Protein AF-A0A7S2ITE4-F1 (afdb_monomer_lite)

Organism: NCBI:txid156173

Structure (mmCIF, N/CA/C/O backbone):
data_AF-A0A7S2ITE4-F1
#
_entry.id   AF-A0A7S2ITE4-F1
#
loop_
_atom_site.group_PDB
_atom_site.id
_atom_site.type_symbol
_atom_site.label_atom_id
_atom_site.label_alt_id
_atom_site.label_comp_id
_atom_site.label_asym_id
_atom_site.label_entity_id
_atom_site.label_seq_id
_atom_site.pdbx_PDB_ins_code
_atom_site.Cartn_x
_atom_site.Cartn_y
_atom_site.Cartn_z
_atom_site.occupancy
_atom_site.B_iso_or_equiv
_atom_site.auth_seq_id
_atom_site.auth_comp_id
_atom_site.auth_asym_id
_atom_site.auth_atom_id
_atom_site.pdbx_PDB_model_num
ATOM 1 N N . GLY A 1 1 ? -21.858 -15.787 24.372 1.00 45.97 1 GLY A N 1
ATOM 2 C CA . GLY A 1 1 ? -22.476 -15.382 23.096 1.00 45.97 1 GLY A CA 1
ATOM 3 C C . GLY A 1 1 ? -21.630 -14.343 22.389 1.00 45.97 1 GLY A C 1
ATOM 4 O O . GLY A 1 1 ? -20.873 -14.697 21.510 1.00 45.97 1 GLY A O 1
ATOM 5 N N . TRP A 1 2 ? -21.651 -13.098 22.860 1.00 52.00 2 TRP A N 1
ATOM 6 C CA . TRP A 1 2 ? -21.150 -11.884 22.188 1.00 52.00 2 TRP A CA 1
ATOM 7 C C . TRP A 1 2 ? -19.666 -11.795 21.767 1.00 52.00 2 TRP A C 1
ATOM 9 O O . TRP A 1 2 ? -19.313 -10.940 20.961 1.00 52.00 2 TRP A O 1
ATOM 19 N N . GLY A 1 3 ? -18.775 -12.635 22.304 1.00 54.06 3 GLY A N 1
ATOM 20 C CA . GLY A 1 3 ? -17.338 -12.575 21.995 1.00 54.06 3 GLY A CA 1
ATOM 21 C C . GLY A 1 3 ? -16.915 -13.341 20.736 1.00 54.06 3 GLY A C 1
ATOM 22 O O . GLY A 1 3 ? -15.879 -13.020 20.160 1.00 54.06 3 GLY A O 1
ATOM 23 N N . ALA A 1 4 ? -17.692 -14.342 20.309 1.00 61.19 4 ALA A N 1
ATOM 24 C CA . ALA A 1 4 ? -17.372 -15.160 19.137 1.00 61.19 4 ALA A CA 1
ATOM 25 C C . ALA A 1 4 ? -17.692 -14.412 17.832 1.00 61.19 4 ALA A C 1
ATOM 27 O O . ALA A 1 4 ? -16.851 -14.352 16.936 1.00 61.19 4 ALA A O 1
ATOM 28 N N . ASP A 1 5 ? -18.843 -13.739 17.789 1.00 63.88 5 ASP A N 1
ATOM 29 C CA . ASP A 1 5 ? -19.328 -13.021 16.604 1.00 63.88 5 ASP A CA 1
ATOM 30 C C . ASP A 1 5 ? -18.427 -11.830 16.242 1.00 63.88 5 ASP A C 1
ATOM 32 O O . ASP A 1 5 ? -18.128 -11.594 15.075 1.00 63.88 5 ASP A O 1
ATOM 36 N N . SER A 1 6 ? -17.896 -11.130 17.255 1.00 64.12 6 SER A N 1
ATOM 37 C CA . SER A 1 6 ? -16.946 -10.026 17.046 1.00 64.12 6 SER A CA 1
ATOM 38 C C . SER A 1 6 ? -15.628 -10.498 16.417 1.00 64.12 6 SER A C 1
ATOM 40 O O . SER A 1 6 ? -15.071 -9.811 15.568 1.00 64.12 6 SER A O 1
ATOM 42 N N . ARG A 1 7 ? -15.116 -11.673 16.815 1.00 66.12 7 ARG A N 1
ATOM 43 C CA . ARG A 1 7 ? -13.847 -12.215 16.291 1.00 66.12 7 ARG A CA 1
ATOM 44 C C . ARG A 1 7 ? -14.009 -12.744 14.870 1.00 66.12 7 ARG A C 1
ATOM 46 O O . ARG A 1 7 ? -13.105 -12.574 14.058 1.00 66.12 7 ARG A O 1
ATOM 53 N N . ALA A 1 8 ? -15.158 -13.352 14.577 1.00 70.50 8 ALA A N 1
ATOM 54 C CA . ALA A 1 8 ? -15.497 -13.804 13.234 1.00 70.50 8 ALA A CA 1
ATOM 55 C C . ALA A 1 8 ? -15.601 -12.622 12.256 1.00 70.50 8 ALA A C 1
ATOM 57 O O . ALA A 1 8 ? -15.026 -12.684 11.172 1.00 70.50 8 ALA A O 1
ATOM 58 N N . ALA A 1 9 ? -16.237 -11.519 12.669 1.00 70.06 9 ALA A N 1
ATOM 59 C CA . ALA A 1 9 ? -16.332 -10.301 11.864 1.00 70.06 9 ALA A CA 1
ATOM 60 C C . ALA A 1 9 ? -14.957 -9.668 11.581 1.00 70.06 9 ALA A C 1
ATOM 62 O O . ALA A 1 9 ? -14.663 -9.323 10.439 1.00 70.06 9 ALA A O 1
ATOM 63 N N . THR A 1 10 ? -14.077 -9.579 12.588 1.00 75.19 10 THR A N 1
ATOM 64 C CA . THR A 1 10 ? -12.713 -9.065 12.380 1.00 75.19 10 THR A CA 1
ATOM 65 C C . THR A 1 10 ? -11.908 -9.957 11.431 1.00 75.19 10 THR A C 1
ATOM 67 O O . THR A 1 10 ? -11.244 -9.441 10.538 1.00 75.19 10 THR A O 1
ATOM 70 N N . CYS A 1 11 ? -12.005 -11.283 11.568 1.00 77.25 11 CYS A N 1
ATOM 71 C CA . CYS A 1 11 ? -11.333 -12.224 10.670 1.00 77.25 11 CYS A CA 1
ATOM 72 C C . CYS A 1 11 ? -11.804 -12.059 9.216 1.00 77.25 11 CYS A C 1
ATOM 74 O O . CYS A 1 11 ? -10.975 -11.947 8.319 1.00 77.25 11 CYS A O 1
ATOM 76 N N . ALA A 1 12 ? -13.118 -11.955 8.990 1.00 80.44 12 ALA A N 1
ATOM 77 C CA . ALA A 1 12 ? -13.673 -11.713 7.658 1.00 80.44 12 ALA A CA 1
ATOM 78 C C . ALA A 1 12 ? -13.145 -10.401 7.049 1.00 80.44 12 ALA A C 1
ATOM 80 O O . ALA A 1 12 ? -12.616 -10.412 5.940 1.00 80.44 12 ALA A O 1
ATOM 81 N N . SER A 1 13 ? -13.170 -9.303 7.815 1.00 82.62 13 SER A N 1
ATOM 82 C CA . SER A 1 13 ? -12.639 -8.010 7.354 1.00 82.62 13 SER A CA 1
ATOM 83 C C . SER A 1 13 ? -11.128 -8.037 7.083 1.00 82.62 13 SER A C 1
ATOM 85 O O . SER A 1 13 ? -10.639 -7.340 6.199 1.00 82.62 13 SER A O 1
ATOM 87 N N . GLN A 1 14 ? -10.379 -8.866 7.816 1.00 84.31 14 GLN A N 1
ATOM 88 C CA . GLN A 1 14 ? -8.943 -9.035 7.615 1.00 84.31 14 GLN A CA 1
ATOM 89 C C . GLN A 1 14 ? -8.647 -9.812 6.327 1.00 84.31 14 GLN A C 1
ATOM 91 O O . GLN A 1 14 ? -7.733 -9.444 5.594 1.00 84.31 14 GLN A O 1
ATOM 96 N N . VAL A 1 15 ? -9.427 -10.854 6.023 1.00 88.56 15 VAL A N 1
ATOM 97 C CA . VAL A 1 15 ? -9.302 -11.607 4.765 1.00 88.56 15 VAL A CA 1
ATOM 98 C C . VAL A 1 15 ? -9.616 -10.713 3.564 1.00 88.56 15 VAL A C 1
ATOM 100 O O . VAL A 1 15 ? -8.865 -10.714 2.592 1.00 88.56 15 VAL A O 1
ATOM 103 N N . GLU A 1 16 ? -10.679 -9.911 3.647 1.00 89.25 16 GLU A N 1
ATOM 104 C CA . GLU A 1 16 ? -11.038 -8.949 2.597 1.00 89.25 16 GLU A CA 1
ATOM 105 C C . GLU A 1 16 ? -9.951 -7.886 2.390 1.00 89.25 16 GLU A C 1
ATOM 107 O O . GLU A 1 16 ? -9.607 -7.576 1.248 1.00 89.25 16 GLU A O 1
ATOM 112 N N . LEU A 1 17 ? -9.362 -7.369 3.476 1.00 89.75 17 LEU A N 1
ATOM 113 C CA . LEU A 1 17 ? -8.244 -6.427 3.402 1.00 89.75 17 LEU A CA 1
ATOM 114 C C . LEU A 1 17 ? -7.033 -7.043 2.692 1.00 89.75 17 LEU A C 1
ATOM 116 O O . LEU A 1 17 ? -6.456 -6.409 1.812 1.00 89.75 17 LEU A O 1
ATOM 120 N N . ILE A 1 18 ? -6.638 -8.260 3.071 1.00 92.00 18 ILE A N 1
ATOM 121 C CA . ILE A 1 18 ? -5.475 -8.928 2.473 1.00 92.00 18 ILE A CA 1
ATOM 122 C C . ILE A 1 18 ? -5.707 -9.151 0.976 1.00 92.00 18 ILE A C 1
ATOM 124 O O . ILE A 1 18 ? -4.843 -8.802 0.176 1.00 92.00 18 ILE A O 1
ATOM 128 N N . ALA A 1 19 ? -6.888 -9.639 0.588 1.00 92.75 19 ALA A N 1
ATOM 129 C CA . ALA A 1 19 ? -7.228 -9.850 -0.818 1.00 92.75 19 ALA A CA 1
ATOM 130 C C . ALA A 1 19 ? -7.177 -8.544 -1.635 1.00 92.75 19 ALA A C 1
ATOM 132 O O . ALA A 1 19 ? -6.681 -8.534 -2.764 1.00 92.75 19 ALA A O 1
ATOM 133 N N . ALA A 1 20 ? -7.644 -7.430 -1.064 1.00 92.31 20 ALA A N 1
ATOM 134 C CA . ALA A 1 20 ? -7.553 -6.123 -1.710 1.00 92.31 20 ALA A CA 1
ATOM 135 C C . ALA A 1 20 ? -6.096 -5.655 -1.864 1.00 92.31 20 ALA A C 1
ATOM 137 O O . ALA A 1 20 ? -5.694 -5.240 -2.950 1.00 92.31 20 ALA A O 1
ATOM 138 N N . LEU A 1 21 ? -5.275 -5.796 -0.818 1.00 94.12 21 LEU A N 1
ATOM 139 C CA . LEU A 1 21 ? -3.855 -5.432 -0.866 1.00 94.12 21 LEU A CA 1
ATOM 140 C C . LEU A 1 21 ? -3.061 -6.299 -1.857 1.00 94.12 21 LEU A C 1
ATOM 142 O O . LEU A 1 21 ? -2.153 -5.789 -2.515 1.00 94.12 21 LEU A O 1
ATOM 146 N N . GLU A 1 22 ? -3.409 -7.579 -2.009 1.00 94.44 22 GLU A N 1
ATOM 147 C CA . GLU A 1 22 ? -2.855 -8.461 -3.045 1.00 94.44 22 GLU A CA 1
ATOM 148 C C . GLU A 1 22 ? -3.188 -7.967 -4.455 1.00 94.44 22 GLU A C 1
ATOM 150 O O . GLU A 1 22 ? -2.301 -7.885 -5.315 1.00 94.44 22 GLU A O 1
ATOM 155 N N . GLN A 1 23 ? -4.447 -7.589 -4.687 1.00 94.75 23 GLN A N 1
ATOM 156 C CA . GLN A 1 23 ? -4.887 -7.041 -5.966 1.00 94.75 23 GLN A CA 1
ATOM 157 C C . GLN A 1 23 ? -4.181 -5.714 -6.284 1.00 94.75 23 GLN A C 1
ATOM 159 O O . GLN A 1 23 ? -3.652 -5.548 -7.391 1.00 94.75 23 GLN A O 1
ATOM 164 N N . ASP A 1 24 ? -4.110 -4.804 -5.314 1.00 94.69 24 ASP A N 1
ATOM 165 C CA . ASP A 1 24 ? -3.468 -3.500 -5.470 1.00 94.69 24 ASP A CA 1
ATOM 166 C C . ASP A 1 24 ? -1.960 -3.636 -5.698 1.00 94.69 24 ASP A C 1
ATOM 168 O O . ASP A 1 24 ? -1.421 -3.049 -6.638 1.00 94.69 24 ASP A O 1
ATOM 172 N N . ALA A 1 25 ? -1.259 -4.461 -4.914 1.00 94.75 25 ALA A N 1
ATOM 173 C CA . ALA A 1 25 ? 0.164 -4.728 -5.129 1.00 94.75 25 ALA A CA 1
ATOM 174 C C . ALA A 1 25 ? 0.418 -5.351 -6.514 1.00 94.75 25 ALA A C 1
ATOM 176 O O . ALA A 1 25 ? 1.406 -5.017 -7.178 1.00 94.75 25 ALA A O 1
ATOM 177 N N . GLY A 1 26 ? -0.491 -6.211 -6.986 1.00 95.44 26 GLY A N 1
ATOM 178 C CA . GLY A 1 26 ? -0.476 -6.747 -8.345 1.00 95.44 26 GLY A CA 1
ATOM 179 C C . GLY A 1 26 ? -0.571 -5.652 -9.411 1.00 95.44 26 GLY A C 1
ATOM 180 O O . GLY A 1 26 ? 0.227 -5.638 -10.356 1.00 95.44 26 GLY A O 1
ATOM 181 N N . PHE A 1 27 ? -1.490 -4.703 -9.240 1.00 95.31 27 PHE A N 1
ATOM 182 C CA . PHE A 1 27 ? -1.634 -3.547 -10.127 1.00 95.31 27 PHE A CA 1
ATOM 183 C C . PHE A 1 27 ? -0.398 -2.631 -10.097 1.00 95.31 27 PHE A C 1
ATOM 185 O O . PHE A 1 27 ? 0.155 -2.296 -11.149 1.00 95.31 27 PHE A O 1
ATOM 192 N N . LEU A 1 28 ? 0.100 -2.277 -8.909 1.00 95.19 28 LEU A N 1
ATOM 193 C CA . LEU A 1 28 ? 1.289 -1.432 -8.740 1.00 95.19 28 LEU A CA 1
ATOM 194 C C . LEU A 1 28 ? 2.521 -2.061 -9.401 1.00 95.19 28 LEU A C 1
ATOM 196 O O . LEU A 1 28 ? 3.257 -1.385 -10.128 1.00 95.19 28 LEU A O 1
ATOM 200 N N . ARG A 1 29 ? 2.694 -3.379 -9.250 1.00 94.56 29 ARG A N 1
ATOM 201 C CA . ARG A 1 29 ? 3.729 -4.153 -9.945 1.00 94.56 29 ARG A CA 1
ATOM 202 C C . ARG A 1 29 ? 3.612 -4.028 -11.465 1.00 94.56 29 ARG A C 1
ATOM 204 O O . ARG A 1 29 ? 4.634 -3.823 -12.125 1.00 94.56 29 ARG A O 1
ATOM 211 N N . GLN A 1 30 ? 2.413 -4.163 -12.036 1.00 94.50 30 GLN A N 1
ATOM 212 C CA . GLN A 1 30 ? 2.195 -4.040 -13.488 1.00 94.50 30 GLN A CA 1
ATOM 213 C C . GLN A 1 30 ? 2.526 -2.630 -13.993 1.00 94.50 30 GLN A C 1
ATOM 215 O O . GLN A 1 30 ? 3.178 -2.479 -15.029 1.00 94.50 30 GLN A O 1
ATOM 220 N N . CYS A 1 31 ? 2.180 -1.611 -13.207 1.00 93.69 31 CYS A N 1
ATOM 221 C CA . CYS A 1 31 ? 2.530 -0.211 -13.450 1.00 93.69 31 CYS A CA 1
ATOM 222 C C . CYS A 1 31 ? 4.019 0.105 -13.216 1.00 93.69 31 CYS A C 1
ATOM 224 O O . CYS A 1 31 ? 4.457 1.227 -13.471 1.00 93.69 31 CYS A O 1
ATOM 226 N N . ARG A 1 32 ? 4.816 -0.877 -12.769 1.00 92.69 32 ARG A N 1
ATOM 227 C CA . ARG A 1 32 ? 6.230 -0.728 -12.389 1.00 92.69 32 ARG A CA 1
ATOM 228 C C . ARG A 1 32 ? 6.435 0.304 -11.279 1.00 92.69 32 ARG A C 1
ATOM 230 O O . ARG A 1 32 ? 7.462 0.978 -11.262 1.00 92.69 32 ARG A O 1
ATOM 237 N N . LEU A 1 33 ? 5.471 0.435 -10.378 1.00 93.56 33 LEU A N 1
ATOM 238 C CA . LEU A 1 33 ? 5.556 1.314 -9.219 1.00 93.56 33 LEU A CA 1
ATOM 239 C C . LEU A 1 33 ? 6.290 0.601 -8.082 1.00 93.56 33 LEU A C 1
ATOM 241 O O . LEU A 1 33 ? 6.121 -0.601 -7.876 1.00 93.56 33 LEU A O 1
ATOM 245 N N . ILE A 1 34 ? 7.142 1.345 -7.386 1.00 92.38 34 ILE A N 1
ATOM 246 C CA . ILE A 1 34 ? 7.922 0.888 -6.229 1.00 92.38 34 ILE A CA 1
ATOM 247 C C . ILE A 1 34 ? 7.847 1.934 -5.116 1.00 92.38 34 ILE A C 1
ATOM 249 O O . ILE A 1 34 ? 7.237 2.982 -5.308 1.00 92.38 34 ILE A O 1
ATOM 253 N N . ASP A 1 35 ? 8.484 1.661 -3.977 1.00 90.06 35 ASP A N 1
ATOM 254 C CA . ASP A 1 35 ? 8.609 2.597 -2.848 1.00 90.06 35 ASP A CA 1
ATOM 255 C C . ASP A 1 35 ? 7.261 3.111 -2.297 1.00 90.06 35 ASP A C 1
ATOM 257 O O . ASP A 1 35 ? 7.200 4.182 -1.701 1.00 90.06 35 ASP A O 1
ATOM 261 N N . TYR A 1 36 ? 6.186 2.339 -2.477 1.00 94.12 36 TYR A N 1
ATOM 262 C CA . TYR A 1 36 ? 4.879 2.622 -1.891 1.00 94.12 36 TYR A CA 1
ATOM 263 C C . TYR A 1 36 ? 4.787 2.093 -0.456 1.00 94.12 36 TYR A C 1
ATOM 265 O O . TYR A 1 36 ? 5.331 1.041 -0.118 1.00 94.12 36 TYR A O 1
ATOM 273 N N . SER A 1 37 ? 4.049 2.810 0.385 1.00 92.94 37 SER A N 1
ATOM 274 C CA . SER A 1 37 ? 3.970 2.543 1.824 1.00 92.94 37 SER A CA 1
ATOM 275 C C . SER A 1 37 ? 2.563 2.118 2.235 1.00 92.94 37 SER A C 1
ATOM 277 O O . SER A 1 37 ? 1.578 2.605 1.681 1.00 92.94 37 SER A O 1
ATOM 279 N N . LEU A 1 38 ? 2.455 1.251 3.247 1.00 93.50 38 LEU A N 1
ATOM 280 C CA . LEU A 1 38 ? 1.180 0.962 3.904 1.00 93.50 38 LEU A CA 1
ATOM 281 C C . LEU A 1 38 ? 0.954 1.972 5.033 1.00 93.50 38 LEU A C 1
ATOM 283 O O . LEU A 1 38 ? 1.683 1.980 6.025 1.00 93.50 38 LEU A O 1
ATOM 287 N N . LEU A 1 39 ? -0.058 2.821 4.892 1.00 93.25 39 LEU A N 1
ATOM 288 C CA . LEU A 1 39 ? -0.476 3.742 5.938 1.00 93.25 39 LEU A CA 1
ATOM 289 C C . LEU A 1 39 ? -1.512 3.058 6.831 1.00 93.25 39 LEU A C 1
ATOM 291 O O . LEU A 1 39 ? -2.550 2.614 6.344 1.00 93.25 39 LEU A O 1
ATOM 295 N N . VAL A 1 40 ? -1.237 3.011 8.137 1.00 91.94 40 VAL A N 1
ATOM 296 C CA . VAL A 1 40 ? -2.139 2.439 9.145 1.00 91.94 40 VAL A CA 1
ATOM 297 C C . VAL A 1 40 ? -2.436 3.479 10.222 1.00 91.94 40 VAL A C 1
ATOM 299 O O . VAL A 1 40 ? -1.548 3.899 10.964 1.00 91.94 40 VAL A O 1
ATOM 302 N N . GLY A 1 41 ? -3.697 3.890 10.327 1.00 89.81 41 GLY A N 1
ATOM 303 C CA . GLY A 1 41 ? -4.201 4.747 11.399 1.00 89.81 41 GLY A CA 1
ATOM 304 C C . GLY A 1 41 ? -5.005 3.939 12.412 1.00 89.81 41 GLY A C 1
ATOM 305 O O . GLY A 1 41 ? -5.924 3.225 12.031 1.00 89.81 41 GLY A O 1
ATOM 306 N N . VAL A 1 42 ? -4.711 4.067 13.709 1.00 88.69 42 VAL A N 1
ATOM 307 C CA . VAL A 1 42 ? -5.460 3.379 14.777 1.00 88.69 42 VAL A CA 1
ATOM 308 C C . VAL A 1 42 ? -6.131 4.402 15.684 1.00 88.69 42 VAL A C 1
ATOM 310 O O . VAL A 1 42 ? -5.467 5.210 16.332 1.00 88.69 42 VAL A O 1
ATOM 313 N N . HIS A 1 43 ? -7.455 4.340 15.774 1.00 85.12 43 HIS A N 1
ATOM 314 C CA . HIS A 1 43 ? -8.254 5.200 16.639 1.00 85.12 43 HIS A CA 1
ATOM 315 C C . HIS A 1 43 ? -8.880 4.388 17.775 1.00 85.12 43 HIS A C 1
ATOM 317 O O . HIS A 1 43 ? -9.544 3.387 17.523 1.00 85.12 43 HIS A O 1
ATOM 323 N N . LYS A 1 44 ? -8.701 4.806 19.034 1.00 84.62 44 LYS A N 1
ATOM 324 C CA . LYS A 1 44 ? -9.344 4.160 20.191 1.00 84.62 44 LYS A CA 1
ATOM 325 C C . LYS A 1 44 ? -10.761 4.700 20.366 1.00 84.62 44 LYS A C 1
ATOM 327 O O . LYS A 1 44 ? -10.945 5.908 20.483 1.00 84.62 44 LYS A O 1
ATOM 332 N N . LYS A 1 45 ? -11.748 3.808 20.444 1.00 79.50 45 LYS A N 1
ATOM 333 C CA . LYS A 1 45 ? -13.136 4.164 20.750 1.00 79.50 45 LYS A CA 1
ATOM 334 C C . LYS A 1 45 ? -13.203 4.651 22.203 1.00 79.50 45 LYS A C 1
ATOM 336 O O . LYS A 1 45 ? -13.080 3.851 23.127 1.00 79.50 45 LYS A O 1
ATOM 341 N N . ALA A 1 46 ? -13.340 5.961 22.411 1.00 72.00 46 ALA A N 1
ATOM 342 C CA . ALA A 1 46 ? -13.608 6.515 23.736 1.00 72.00 46 ALA A CA 1
ATOM 343 C C . ALA A 1 46 ? -15.069 6.252 24.121 1.00 72.00 46 ALA A C 1
ATOM 345 O O . ALA A 1 46 ? -15.960 6.361 23.280 1.00 72.00 46 ALA A O 1
ATOM 346 N N . THR A 1 47 ? -15.307 5.949 25.397 1.00 67.44 47 THR A N 1
ATOM 347 C CA . THR A 1 47 ? -16.624 5.585 25.940 1.00 67.44 47 THR A CA 1
ATOM 348 C C . THR A 1 47 ? -17.682 6.687 25.762 1.00 67.44 47 THR A C 1
ATOM 350 O O . THR A 1 47 ? -18.866 6.378 25.774 1.00 67.44 47 THR A O 1
ATOM 353 N N . GLU A 1 48 ? -17.284 7.950 25.530 1.00 56.66 48 GLU A N 1
ATOM 354 C CA . GLU A 1 48 ? -18.214 9.095 25.462 1.00 56.66 48 GLU A CA 1
ATOM 355 C C . GLU A 1 48 ? -18.045 10.036 24.245 1.00 56.66 48 GLU A C 1
ATOM 357 O O . GLU A 1 48 ? -18.930 10.839 23.961 1.00 56.66 48 GLU A O 1
ATOM 362 N N . SER A 1 49 ? -16.993 9.899 23.425 1.00 55.16 49 SER A N 1
ATOM 363 C CA . SER A 1 49 ? -16.766 10.751 22.229 1.00 55.16 49 SER A CA 1
ATOM 364 C C . SER A 1 49 ? -17.395 10.196 20.936 1.00 55.16 49 SER A C 1
ATOM 366 O O . SER A 1 49 ? -17.044 10.608 19.827 1.00 55.16 49 SER A O 1
ATOM 368 N N . GLY A 1 50 ? -18.321 9.241 21.071 1.00 57.12 50 GLY A N 1
ATOM 369 C CA . GLY A 1 50 ? -18.778 8.333 20.011 1.00 57.12 50 GLY A CA 1
ATOM 370 C C . GLY A 1 50 ? -19.406 8.977 18.772 1.00 57.12 50 GLY A C 1
ATOM 371 O O . GLY A 1 50 ? -19.464 8.328 17.736 1.00 57.12 50 GLY A O 1
ATOM 372 N N . LYS A 1 51 ? -19.828 10.247 18.821 1.00 56.88 51 LYS A N 1
ATOM 373 C CA . LYS A 1 51 ? -20.410 10.932 17.652 1.00 56.88 51 LYS A CA 1
ATOM 374 C C . LYS A 1 51 ? -19.349 11.372 16.637 1.00 56.88 51 LYS A C 1
ATOM 376 O O . LYS A 1 51 ? -19.468 11.053 15.461 1.00 56.88 51 LYS A O 1
ATOM 381 N N . ALA A 1 52 ? -18.274 12.023 17.089 1.00 60.47 52 ALA A N 1
ATOM 382 C CA . ALA A 1 52 ? -17.221 12.524 16.198 1.00 60.47 52 ALA A CA 1
ATOM 383 C C . ALA A 1 52 ? -16.383 11.389 15.580 1.00 60.47 52 ALA A C 1
ATOM 385 O O . ALA A 1 52 ? -16.039 11.442 14.401 1.00 60.47 52 ALA A O 1
ATOM 386 N N . ALA A 1 53 ? -16.099 10.338 16.358 1.00 61.81 53 ALA A N 1
ATOM 387 C CA . ALA A 1 53 ? -15.387 9.157 15.868 1.00 61.81 53 ALA A CA 1
ATOM 388 C C . ALA A 1 53 ? -16.228 8.341 14.869 1.00 61.81 53 ALA A C 1
ATOM 390 O O . ALA A 1 53 ? -15.694 7.878 13.863 1.00 61.81 53 ALA A O 1
ATOM 391 N N . ALA A 1 54 ? -17.540 8.207 15.106 1.00 64.31 54 ALA A N 1
ATOM 392 C CA . ALA A 1 54 ? -18.445 7.529 14.176 1.00 64.31 54 ALA A CA 1
ATOM 393 C C . ALA A 1 54 ? -18.618 8.302 12.859 1.00 64.31 54 ALA A C 1
ATOM 395 O O . ALA A 1 54 ? -18.716 7.689 11.796 1.00 64.31 54 ALA A O 1
ATOM 396 N N . ASP A 1 55 ? -18.628 9.636 12.902 1.00 66.81 55 ASP A N 1
ATOM 397 C CA . ASP A 1 55 ? -18.722 10.458 11.692 1.00 66.81 55 ASP A CA 1
ATOM 398 C C . ASP A 1 55 ? -17.433 10.429 10.858 1.00 66.81 55 ASP A C 1
ATOM 400 O O . ASP A 1 55 ? -17.509 10.350 9.630 1.00 66.81 55 ASP A O 1
ATOM 404 N N . TYR A 1 56 ? -16.257 10.405 11.499 1.00 66.44 56 TYR A N 1
A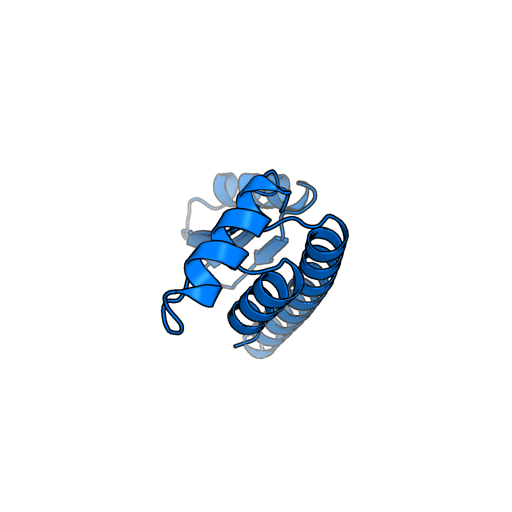TOM 405 C CA . TYR A 1 56 ? -14.987 10.175 10.797 1.00 66.44 56 TYR A CA 1
ATOM 406 C C . TYR A 1 56 ? -14.919 8.774 10.184 1.00 66.44 56 TYR A C 1
ATOM 408 O O . TYR A 1 56 ? -14.566 8.656 9.012 1.00 66.44 56 TYR A O 1
ATOM 416 N N . GLY A 1 57 ? -15.322 7.738 10.930 1.00 65.62 57 GLY A N 1
ATOM 417 C CA . GLY A 1 57 ? -15.381 6.358 10.440 1.00 65.62 57 GLY A CA 1
ATOM 418 C C . GLY A 1 57 ? -16.270 6.220 9.204 1.00 65.62 57 GLY A C 1
ATOM 419 O O . GLY A 1 57 ? -15.803 5.778 8.159 1.00 65.62 57 GLY A O 1
ATOM 420 N N . ARG A 1 58 ? -17.505 6.741 9.258 1.00 67.75 58 ARG A N 1
ATOM 421 C CA . ARG A 1 58 ? -18.441 6.718 8.116 1.00 67.75 58 ARG A CA 1
ATOM 422 C C . ARG A 1 58 ? -17.957 7.492 6.894 1.00 67.75 58 ARG A C 1
ATOM 424 O O . ARG A 1 58 ? -18.350 7.174 5.771 1.00 67.75 58 ARG A O 1
ATOM 431 N N . ARG A 1 59 ? -17.173 8.555 7.088 1.00 66.38 59 ARG A N 1
ATOM 432 C CA . ARG A 1 59 ? -16.617 9.326 5.968 1.00 66.38 59 ARG A CA 1
ATOM 433 C C . ARG A 1 59 ? -15.388 8.647 5.375 1.00 66.38 59 ARG A C 1
ATOM 435 O O . ARG A 1 59 ? -15.238 8.661 4.159 1.00 66.38 59 ARG A O 1
ATOM 442 N N . ALA A 1 60 ? -14.562 8.035 6.216 1.00 65.44 60 ALA A N 1
ATOM 443 C CA . ALA A 1 60 ? -13.408 7.245 5.814 1.00 65.44 60 ALA A CA 1
ATOM 444 C C . ALA A 1 60 ? -13.809 5.972 5.050 1.00 65.44 60 ALA A C 1
ATOM 446 O O . ALA A 1 60 ? -13.226 5.698 4.009 1.00 65.44 60 ALA A O 1
ATOM 447 N N . GLU A 1 61 ? -14.862 5.269 5.476 1.00 66.69 61 GLU A N 1
ATOM 448 C CA . GLU A 1 61 ? -15.420 4.094 4.775 1.00 66.69 61 GLU A CA 1
ATOM 449 C C . GLU A 1 61 ? -15.852 4.379 3.326 1.00 66.69 61 GLU A C 1
ATOM 451 O O . GLU A 1 61 ? -16.037 3.458 2.536 1.00 66.69 61 GLU A O 1
ATOM 456 N N . ARG A 1 62 ? -16.032 5.653 2.955 1.00 69.50 62 ARG A N 1
ATOM 457 C CA . ARG A 1 62 ? -16.435 6.069 1.603 1.00 69.50 62 ARG A CA 1
ATOM 458 C C . ARG A 1 62 ? -15.272 6.519 0.723 1.00 69.50 62 ARG A C 1
ATOM 460 O O . ARG A 1 62 ? -15.504 6.855 -0.438 1.00 69.50 62 ARG A O 1
ATOM 467 N N . SER A 1 63 ? -14.053 6.563 1.250 1.00 76.25 63 SER A N 1
ATOM 468 C CA . SER A 1 63 ? -12.875 6.950 0.477 1.00 76.25 63 SER A CA 1
ATOM 469 C C . SER A 1 63 ? -12.365 5.750 -0.332 1.00 76.25 63 SER A C 1
ATOM 471 O O . SER A 1 63 ? -12.028 4.728 0.263 1.00 76.25 63 SER A O 1
ATOM 473 N N . PRO A 1 64 ? -12.276 5.840 -1.673 1.00 77.38 64 PRO A N 1
ATOM 474 C CA . PRO A 1 64 ? -11.719 4.765 -2.490 1.00 77.38 64 PRO A CA 1
ATOM 475 C C . PRO A 1 64 ? -10.280 4.449 -2.064 1.00 77.38 64 PRO A C 1
ATOM 477 O O . PRO A 1 64 ? -9.485 5.370 -1.878 1.00 77.38 64 PRO A O 1
ATOM 480 N N . GLY A 1 65 ? -9.948 3.165 -1.913 1.00 80.88 65 GLY A N 1
ATOM 481 C CA . GLY A 1 65 ? -8.613 2.716 -1.490 1.00 80.88 65 GLY A CA 1
ATOM 482 C C . GLY A 1 65 ? -8.321 2.857 0.011 1.00 80.88 65 GLY A C 1
ATOM 483 O O . GLY A 1 65 ? -7.191 2.608 0.431 1.00 80.88 65 GLY A O 1
ATOM 484 N N . LEU A 1 66 ? -9.309 3.254 0.825 1.00 85.69 66 LEU A N 1
ATOM 485 C CA . LEU A 1 66 ? -9.218 3.237 2.283 1.00 85.69 66 LEU A CA 1
ATOM 486 C C . LEU A 1 66 ? -10.047 2.083 2.847 1.00 85.69 66 LEU A C 1
ATOM 488 O O . LEU A 1 66 ? -11.272 2.071 2.750 1.00 85.69 66 LEU A O 1
ATOM 492 N N . HIS A 1 67 ? -9.376 1.139 3.489 1.00 87.81 67 HIS A N 1
ATOM 493 C CA . HIS A 1 67 ? -10.012 0.040 4.194 1.00 87.81 67 HIS A CA 1
ATOM 494 C C . HIS A 1 67 ? -10.200 0.401 5.662 1.00 87.81 67 HIS A C 1
ATOM 496 O O . HIS A 1 67 ? -9.268 0.856 6.328 1.00 87.81 67 HIS A O 1
ATOM 502 N N . VAL A 1 68 ? -11.408 0.183 6.177 1.00 85.69 68 VAL A N 1
ATOM 503 C CA . VAL A 1 68 ? -11.739 0.434 7.581 1.00 85.69 68 VAL A CA 1
ATOM 504 C C . VAL A 1 68 ? -12.076 -0.890 8.246 1.00 85.69 68 VAL A C 1
ATOM 506 O O . VAL A 1 68 ? -13.016 -1.569 7.845 1.00 85.69 68 VAL A O 1
ATOM 509 N N . ILE A 1 69 ? -11.305 -1.255 9.268 1.00 84.88 69 ILE A N 1
ATOM 510 C CA . ILE A 1 69 ? -11.575 -2.424 10.104 1.00 84.88 69 ILE A CA 1
ATOM 511 C C . ILE A 1 69 ? -12.135 -1.925 11.427 1.00 84.88 69 ILE A C 1
ATOM 513 O O . ILE A 1 69 ? -11.425 -1.294 12.223 1.00 84.88 69 ILE A O 1
ATOM 517 N N . ASP A 1 70 ? -13.412 -2.221 11.667 1.00 82.06 70 ASP A N 1
ATOM 518 C CA . ASP A 1 70 ? -14.056 -1.879 12.924 1.00 82.06 70 ASP A CA 1
ATOM 519 C C . ASP A 1 70 ? -13.858 -2.977 13.980 1.00 82.06 70 ASP A C 1
ATOM 521 O O . ASP A 1 70 ? -14.410 -4.075 13.899 1.00 82.06 70 ASP A O 1
ATOM 525 N N . GLY A 1 71 ? -13.049 -2.679 14.994 1.00 78.56 71 GLY A N 1
ATOM 526 C CA . GLY A 1 71 ? -12.807 -3.555 16.135 1.00 78.56 71 GLY A CA 1
ATOM 527 C C . GLY A 1 71 ? -13.644 -3.186 17.362 1.00 78.56 71 GLY A C 1
ATOM 528 O O . GLY A 1 71 ? -14.289 -2.140 17.447 1.00 78.56 71 GLY A O 1
ATOM 529 N N . GLN A 1 72 ? -13.589 -4.026 18.401 1.00 77.00 72 GLN A N 1
ATOM 530 C CA . GLN A 1 72 ? -14.344 -3.783 19.642 1.00 77.00 72 GLN A CA 1
ATOM 531 C C . GLN A 1 72 ? -13.937 -2.490 20.364 1.00 77.00 72 GLN A C 1
ATOM 533 O O . GLN A 1 72 ? -14.784 -1.805 20.932 1.00 77.00 72 GLN A O 1
ATOM 538 N N . ARG A 1 73 ? -12.641 -2.159 20.374 1.00 80.06 73 ARG A N 1
ATOM 539 C CA . ARG A 1 73 ? -12.091 -0.994 21.096 1.00 80.06 73 ARG A CA 1
ATOM 540 C C . ARG A 1 73 ? -11.325 -0.029 20.202 1.00 80.06 73 ARG A C 1
ATOM 542 O O . ARG A 1 73 ? -10.992 1.069 20.645 1.00 80.06 73 ARG A O 1
ATOM 549 N N . THR A 1 74 ? -11.026 -0.426 18.972 1.00 83.44 74 THR A N 1
ATOM 550 C CA . THR A 1 74 ? -10.229 0.357 18.035 1.00 83.44 74 THR A CA 1
ATOM 551 C C . THR A 1 74 ? -10.815 0.281 16.638 1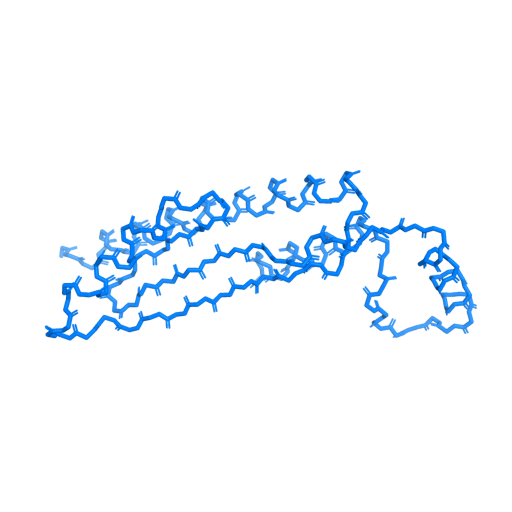.00 83.44 74 THR A C 1
ATOM 553 O O . THR A 1 74 ? -11.281 -0.775 16.226 1.00 83.44 74 THR A O 1
ATOM 556 N N . ILE A 1 75 ? -10.768 1.400 15.925 1.00 84.69 75 ILE A N 1
ATOM 557 C CA . ILE A 1 75 ? -11.036 1.486 14.489 1.00 84.69 75 ILE A CA 1
ATOM 558 C C . ILE A 1 75 ? -9.678 1.600 13.804 1.00 84.69 75 ILE A C 1
ATOM 560 O O . ILE A 1 75 ? -8.852 2.416 14.229 1.00 84.69 75 ILE A O 1
ATOM 564 N N . GLN A 1 76 ? -9.431 0.774 12.792 1.00 88.19 76 GLN A N 1
ATOM 565 C CA . GLN A 1 76 ? -8.189 0.786 12.023 1.00 88.19 76 GLN A CA 1
ATOM 566 C C . GLN A 1 76 ? -8.477 1.252 10.598 1.00 88.19 76 GLN A C 1
ATOM 568 O O . GLN A 1 76 ? -9.428 0.791 9.977 1.00 88.19 76 GLN A O 1
ATOM 573 N N . TYR A 1 77 ? -7.650 2.158 10.099 1.00 89.06 77 TYR A N 1
ATOM 574 C CA . TYR A 1 77 ? -7.722 2.740 8.765 1.00 89.06 77 TYR A CA 1
ATOM 575 C C . TYR A 1 77 ? -6.473 2.311 8.004 1.00 89.06 77 TYR A C 1
ATOM 577 O O . TYR A 1 77 ? -5.372 2.604 8.467 1.00 89.06 77 TYR A O 1
ATOM 585 N N . VAL A 1 78 ? -6.625 1.615 6.882 1.00 91.50 78 VAL A N 1
ATOM 586 C CA . VAL A 1 78 ? -5.514 1.029 6.122 1.00 91.50 78 VAL A CA 1
ATOM 587 C C . VAL A 1 78 ? -5.592 1.463 4.663 1.00 91.50 78 VAL A C 1
ATOM 589 O O . VAL A 1 78 ? -6.634 1.312 4.032 1.00 91.50 78 VAL A O 1
ATOM 592 N N . SER A 1 79 ? -4.501 1.990 4.114 1.00 91.25 79 SER A N 1
ATOM 593 C CA . SER A 1 79 ? -4.429 2.411 2.706 1.00 91.25 79 SER A CA 1
ATOM 594 C C . SER A 1 79 ? -3.004 2.348 2.169 1.00 91.25 79 SER A C 1
ATOM 596 O O . SER A 1 79 ? -2.053 2.519 2.933 1.00 91.25 79 SER A O 1
ATOM 598 N N . ILE A 1 80 ? -2.842 2.199 0.855 1.00 93.88 80 ILE A N 1
ATOM 599 C CA . ILE A 1 80 ? -1.538 2.343 0.195 1.00 93.88 80 ILE A CA 1
ATOM 600 C C . ILE A 1 80 ? -1.296 3.816 -0.169 1.00 93.88 80 ILE A C 1
ATOM 602 O O . ILE A 1 80 ? -2.180 4.489 -0.698 1.00 93.88 80 ILE A O 1
ATOM 606 N N . ALA A 1 81 ? -0.090 4.313 0.100 1.00 92.62 81 ALA A N 1
ATOM 607 C CA . ALA A 1 81 ? 0.358 5.670 -0.209 1.00 92.62 81 ALA A CA 1
ATOM 608 C C . ALA A 1 81 ? 1.649 5.665 -1.054 1.00 92.62 81 ALA A C 1
ATOM 610 O O . ALA A 1 81 ? 2.239 4.615 -1.303 1.00 92.62 81 ALA A O 1
ATOM 611 N N . ASP A 1 82 ? 2.088 6.848 -1.494 1.00 91.94 82 ASP A N 1
ATOM 612 C CA . ASP A 1 82 ? 3.352 7.075 -2.220 1.00 91.94 82 ASP A CA 1
ATOM 613 C C . ASP A 1 82 ? 3.494 6.337 -3.572 1.00 91.94 82 ASP A C 1
ATOM 615 O O . ASP A 1 82 ? 4.585 6.004 -4.025 1.00 91.94 82 ASP A O 1
ATOM 619 N N . ILE A 1 83 ? 2.386 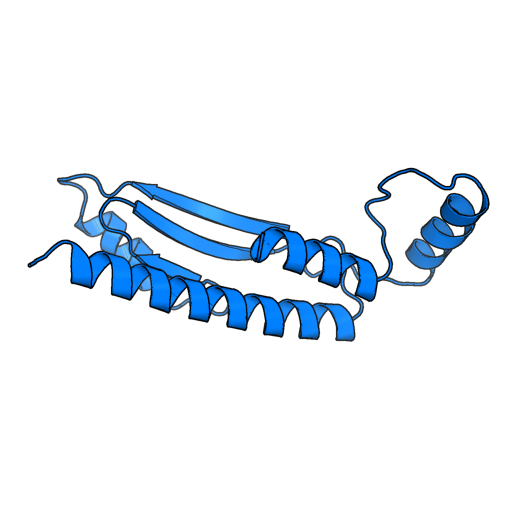6.147 -4.293 1.00 91.06 83 ILE A N 1
ATOM 620 C CA . ILE A 1 83 ? 2.316 5.398 -5.567 1.00 91.06 83 ILE A CA 1
ATOM 621 C C . ILE A 1 83 ? 2.923 6.111 -6.794 1.00 91.06 83 ILE A C 1
ATOM 623 O O . ILE A 1 83 ? 2.637 5.738 -7.928 1.00 91.06 83 ILE A O 1
ATOM 627 N N . LEU A 1 84 ? 3.717 7.169 -6.615 1.00 88.50 84 LEU A N 1
ATOM 628 C CA . LEU A 1 84 ? 4.210 7.995 -7.731 1.00 88.50 84 LEU A CA 1
ATOM 629 C C . LEU A 1 84 ? 5.621 7.617 -8.208 1.00 88.50 84 LEU A C 1
ATOM 631 O O . LEU A 1 84 ? 6.104 8.157 -9.207 1.00 88.50 84 LEU A O 1
ATOM 635 N N . THR A 1 85 ? 6.287 6.675 -7.541 1.00 86.75 85 THR A N 1
ATOM 636 C CA . THR A 1 85 ? 7.659 6.279 -7.885 1.00 86.75 85 THR A CA 1
ATOM 637 C C . THR A 1 85 ? 7.668 5.177 -8.943 1.00 86.75 85 THR A C 1
ATOM 639 O O . THR A 1 85 ? 7.633 3.985 -8.644 1.00 86.75 85 THR A O 1
ATOM 642 N N . VAL A 1 86 ? 7.753 5.572 -10.216 1.00 87.88 86 VAL A N 1
ATOM 643 C CA . VAL A 1 86 ? 7.899 4.633 -11.341 1.00 87.88 86 VAL A CA 1
ATOM 644 C C . VAL A 1 86 ? 9.343 4.134 -11.446 1.00 87.88 86 VAL A C 1
ATOM 646 O O . VAL A 1 86 ? 10.293 4.919 -11.538 1.00 87.88 86 VAL A O 1
ATOM 649 N N . TYR A 1 87 ? 9.521 2.816 -11.523 1.00 82.69 87 TYR A N 1
ATOM 650 C CA . TYR A 1 87 ? 10.805 2.157 -11.756 1.00 82.69 87 TYR A CA 1
ATOM 651 C C . TYR A 1 87 ? 11.270 2.344 -13.211 1.00 82.69 87 TYR A C 1
ATOM 653 O O . TYR A 1 87 ? 11.073 1.499 -14.090 1.00 82.69 87 TYR A O 1
ATOM 661 N N . GLY A 1 88 ? 11.862 3.510 -13.473 1.00 76.56 88 GLY A N 1
ATOM 662 C CA . GLY A 1 88 ? 12.428 3.898 -14.763 1.00 76.56 88 GLY A CA 1
ATOM 663 C C . GLY A 1 88 ? 13.927 3.605 -14.908 1.00 76.56 88 GLY A C 1
ATOM 664 O O . GLY A 1 88 ? 14.567 2.991 -14.056 1.00 76.56 88 GLY A O 1
ATOM 665 N N . ILE A 1 89 ? 14.518 4.103 -15.999 1.00 65.94 89 ILE A N 1
ATOM 666 C CA . ILE A 1 89 ? 15.922 3.847 -16.375 1.00 65.94 89 ILE A CA 1
ATOM 667 C C . ILE A 1 89 ? 16.914 4.337 -15.304 1.00 65.94 89 ILE A C 1
ATOM 669 O O . ILE A 1 89 ? 17.889 3.647 -15.026 1.00 65.94 89 ILE A O 1
ATOM 673 N N . ARG A 1 90 ? 16.645 5.473 -14.642 1.00 67.19 90 ARG A N 1
ATOM 674 C CA . ARG A 1 90 ? 17.488 5.997 -13.545 1.00 67.19 90 ARG A CA 1
ATOM 675 C C . ARG A 1 90 ? 17.584 5.014 -12.374 1.00 67.19 90 ARG A C 1
ATOM 677 O O . ARG A 1 90 ? 18.680 4.719 -11.912 1.00 67.19 90 ARG A O 1
ATOM 684 N N . LYS A 1 91 ? 16.447 4.445 -11.963 1.00 65.12 91 LYS A N 1
ATOM 685 C CA . LYS A 1 91 ? 16.380 3.428 -10.903 1.00 65.12 91 LYS A CA 1
ATOM 686 C C . LYS A 1 91 ? 16.968 2.093 -11.345 1.00 65.12 91 LYS A C 1
ATOM 688 O O . LYS A 1 91 ? 17.654 1.438 -10.570 1.00 65.12 91 LYS A O 1
ATOM 693 N N . ARG A 1 92 ? 16.793 1.729 -12.617 1.00 63.78 92 ARG A N 1
ATOM 694 C CA . ARG A 1 92 ? 17.423 0.541 -13.206 1.00 63.78 92 ARG A CA 1
ATOM 695 C C . ARG A 1 92 ? 18.950 0.629 -13.190 1.00 63.78 92 ARG A C 1
ATOM 697 O O . ARG A 1 92 ? 19.599 -0.381 -12.944 1.00 63.78 92 ARG A O 1
ATOM 704 N N . PHE A 1 93 ? 19.514 1.817 -13.413 1.00 63.84 93 PHE A N 1
ATOM 705 C CA . PHE A 1 93 ? 20.953 2.044 -13.292 1.00 63.84 93 PHE A CA 1
ATOM 706 C C . PHE A 1 93 ? 21.441 1.984 -11.846 1.00 63.84 93 PHE A C 1
ATOM 708 O O . PHE A 1 93 ? 22.471 1.365 -11.615 1.00 63.84 93 PHE A O 1
ATOM 715 N N . GLU A 1 94 ? 20.705 2.537 -10.878 1.00 66.81 94 GLU A N 1
ATOM 716 C CA . GLU A 1 94 ? 21.022 2.346 -9.453 1.00 66.81 94 GLU A CA 1
ATOM 717 C C . GLU A 1 94 ? 21.071 0.851 -9.106 1.00 66.81 94 GLU A C 1
ATOM 719 O O . GLU A 1 94 ? 22.076 0.386 -8.578 1.00 66.81 94 GLU A O 1
ATOM 724 N N . THR A 1 95 ? 20.058 0.065 -9.489 1.00 61.59 95 THR A N 1
ATOM 725 C CA . THR A 1 95 ? 20.054 -1.389 -9.253 1.00 61.59 95 THR A CA 1
ATOM 726 C C . THR A 1 95 ? 21.178 -2.110 -10.005 1.00 61.59 95 THR A C 1
ATOM 728 O O . THR A 1 95 ? 21.782 -3.023 -9.454 1.00 61.59 95 THR A O 1
ATOM 731 N N . PHE A 1 96 ? 21.484 -1.723 -11.246 1.00 64.44 96 PHE A N 1
ATOM 732 C CA . PHE A 1 96 ? 22.538 -2.361 -12.038 1.00 64.44 96 PHE A CA 1
ATOM 733 C C . PHE A 1 96 ? 23.937 -2.059 -11.485 1.00 64.44 96 PHE A C 1
ATOM 735 O O . PHE A 1 96 ? 24.723 -2.980 -11.281 1.00 64.44 96 PHE A O 1
ATOM 742 N N . PHE A 1 97 ? 24.244 -0.794 -11.189 1.00 59.03 97 PHE A N 1
ATOM 743 C CA . PHE A 1 97 ? 25.552 -0.389 -10.675 1.00 59.03 97 PHE A CA 1
ATOM 744 C C . PHE A 1 97 ? 25.749 -0.787 -9.206 1.00 59.03 97 PHE A C 1
ATOM 746 O O . PHE A 1 97 ? 26.803 -1.330 -8.884 1.00 59.03 97 PHE A O 1
ATOM 753 N N . LEU A 1 98 ? 24.755 -0.598 -8.324 1.00 60.53 98 LEU A N 1
ATOM 754 C CA . LEU A 1 98 ? 24.876 -1.043 -6.927 1.00 60.53 98 LEU A CA 1
ATOM 755 C C . LEU A 1 98 ? 24.782 -2.567 -6.806 1.00 60.53 98 LEU A C 1
ATOM 757 O O . LEU A 1 98 ? 25.514 -3.146 -6.011 1.00 60.53 98 LEU A O 1
ATOM 761 N N . GLY A 1 99 ? 23.926 -3.224 -7.592 1.00 55.09 99 GLY A N 1
ATOM 762 C CA . GLY A 1 99 ? 23.761 -4.679 -7.551 1.00 55.09 99 GLY A CA 1
ATOM 763 C C . GLY A 1 99 ? 24.962 -5.447 -8.105 1.00 55.09 99 GLY A C 1
ATOM 764 O O . GLY A 1 99 ? 25.254 -6.534 -7.620 1.00 55.09 99 GLY A O 1
ATOM 765 N N . THR A 1 100 ? 25.690 -4.878 -9.073 1.00 51.28 100 THR A N 1
ATOM 766 C CA . THR A 1 100 ? 26.925 -5.490 -9.604 1.00 51.28 100 THR A CA 1
ATOM 767 C C . THR A 1 100 ? 28.119 -5.279 -8.672 1.00 51.28 100 THR A C 1
ATOM 769 O O . THR A 1 100 ? 29.029 -6.102 -8.656 1.00 51.28 100 THR A O 1
ATOM 772 N N . LEU A 1 101 ? 28.134 -4.194 -7.889 1.00 55.97 101 LEU A N 1
ATOM 773 C CA . LEU A 1 101 ? 29.264 -3.877 -7.018 1.00 55.97 101 LEU A CA 1
ATOM 774 C C . LEU A 1 101 ? 29.099 -4.425 -5.597 1.00 55.97 101 LEU A C 1
ATOM 776 O O . LEU A 1 101 ? 30.081 -4.928 -5.066 1.00 55.97 101 LEU A O 1
ATOM 780 N N . TRP A 1 102 ? 27.906 -4.388 -4.990 1.00 48.66 102 TRP A N 1
ATOM 781 C CA . TRP A 1 102 ? 27.698 -4.689 -3.565 1.00 48.66 102 TRP A CA 1
ATOM 782 C C . TRP A 1 102 ? 26.486 -5.606 -3.336 1.00 48.66 102 TRP A C 1
ATOM 784 O O . TRP A 1 102 ? 25.376 -5.166 -3.031 1.00 48.66 102 TRP A O 1
ATOM 794 N N . CYS A 1 103 ? 26.716 -6.910 -3.468 1.00 49.16 103 CYS A N 1
ATOM 795 C CA . CYS A 1 103 ? 25.744 -7.953 -3.157 1.00 49.16 103 CYS A CA 1
ATOM 796 C C . CYS A 1 103 ? 25.681 -8.166 -1.631 1.00 49.16 103 CYS A C 1
ATOM 798 O O . CYS A 1 103 ? 26.518 -8.894 -1.120 1.00 49.16 103 CYS A O 1
ATOM 800 N N . ASP A 1 104 ? 24.778 -7.456 -0.929 1.00 50.31 104 ASP A N 1
ATOM 801 C CA . ASP A 1 104 ? 24.117 -7.879 0.341 1.00 50.31 104 ASP A CA 1
ATOM 802 C C . ASP A 1 104 ? 23.343 -6.766 1.084 1.00 50.31 104 ASP A C 1
ATOM 804 O O . ASP A 1 104 ? 22.864 -6.964 2.198 1.00 50.31 104 ASP A O 1
ATOM 808 N N . ARG A 1 105 ? 23.186 -5.562 0.517 1.00 53.44 105 ARG A N 1
ATOM 809 C CA . ARG A 1 105 ? 22.364 -4.524 1.167 1.00 53.44 105 ARG A CA 1
ATOM 810 C C . ARG A 1 105 ? 20.909 -4.619 0.721 1.00 53.44 105 ARG A C 1
ATOM 812 O O . ARG A 1 105 ? 20.636 -4.677 -0.478 1.00 53.44 105 ARG A O 1
ATOM 819 N N . ASP A 1 106 ? 19.989 -4.536 1.682 1.00 55.75 106 ASP A N 1
ATOM 820 C CA . ASP A 1 106 ? 18.564 -4.244 1.487 1.00 55.75 106 ASP A CA 1
ATOM 821 C C . ASP A 1 106 ? 18.384 -2.859 0.846 1.00 55.75 106 ASP A C 1
ATOM 823 O O . ASP A 1 106 ? 18.000 -1.874 1.475 1.00 55.75 106 ASP A O 1
ATOM 827 N N . ILE A 1 107 ? 18.722 -2.746 -0.434 1.00 62.91 107 ILE A N 1
ATOM 828 C CA . ILE A 1 107 ? 18.524 -1.522 -1.200 1.00 62.91 107 ILE A CA 1
ATOM 829 C C . ILE A 1 107 ? 17.010 -1.337 -1.351 1.00 62.91 107 ILE A C 1
ATOM 831 O O . ILE A 1 107 ? 16.307 -2.264 -1.765 1.00 62.91 107 ILE A O 1
ATOM 835 N N . SER A 1 108 ? 16.503 -0.148 -1.012 1.00 62.62 108 SER A N 1
ATOM 836 C CA . SER A 1 108 ? 15.075 0.195 -1.111 1.00 62.62 108 SER A CA 1
ATOM 837 C C . SER A 1 108 ? 14.545 0.004 -2.536 1.00 62.62 108 SER A C 1
ATOM 839 O O . SER A 1 108 ? 13.494 -0.606 -2.736 1.00 62.62 108 SER A O 1
ATOM 841 N N . CYS A 1 109 ? 15.357 0.400 -3.521 1.00 68.75 109 CYS A N 1
ATOM 842 C CA . CYS A 1 109 ? 15.099 0.334 -4.959 1.00 68.75 109 CYS A CA 1
ATOM 843 C C . CYS A 1 109 ? 15.247 -1.087 -5.524 1.00 68.75 109 CYS A C 1
ATOM 845 O O . CYS A 1 10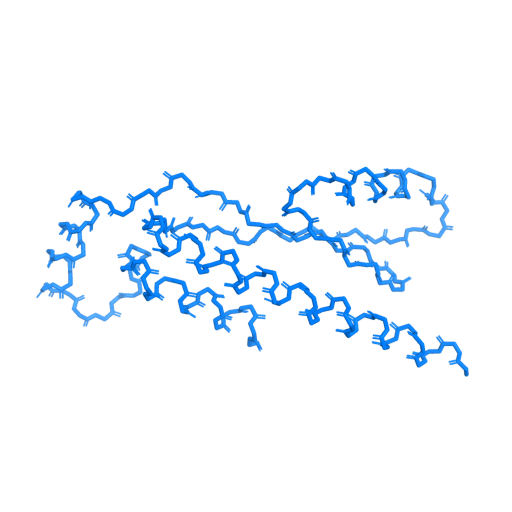9 ? 16.156 -1.385 -6.308 1.00 68.75 109 CYS A O 1
ATOM 847 N N . GLN A 1 110 ? 14.339 -1.967 -5.114 1.00 80.19 110 GLN A N 1
ATOM 848 C CA . GLN A 1 110 ? 14.192 -3.297 -5.692 1.00 80.19 110 GLN A CA 1
ATOM 849 C C . GLN A 1 110 ? 13.390 -3.242 -7.001 1.00 80.19 110 GLN A C 1
ATOM 851 O O . GLN A 1 110 ? 12.546 -2.361 -7.173 1.00 80.19 110 GLN A O 1
ATOM 856 N N . PRO A 1 111 ? 13.601 -4.199 -7.923 1.00 86.69 111 PRO A N 1
ATOM 857 C CA . PRO A 1 111 ? 12.714 -4.382 -9.066 1.00 86.69 111 PRO A CA 1
ATOM 858 C C . PRO A 1 111 ? 11.245 -4.506 -8.616 1.00 86.69 111 PRO A C 1
ATOM 860 O O . PRO A 1 111 ? 10.999 -5.147 -7.591 1.00 86.69 111 PRO A O 1
ATOM 863 N N . PRO A 1 112 ? 10.264 -3.998 -9.393 1.00 90.88 112 PRO A N 1
ATOM 864 C CA . PRO A 1 112 ? 8.851 -3.968 -8.993 1.00 90.88 112 PRO A CA 1
ATOM 865 C C . PRO A 1 112 ? 8.289 -5.312 -8.524 1.00 90.88 112 PRO A C 1
ATOM 867 O O . PRO A 1 112 ? 7.512 -5.366 -7.580 1.00 90.88 112 PRO A O 1
ATOM 870 N N . VAL A 1 113 ? 8.727 -6.411 -9.148 1.00 91.69 113 VAL A N 1
ATOM 871 C CA . VAL A 1 113 ? 8.333 -7.775 -8.767 1.00 91.69 113 VAL A CA 1
ATOM 872 C C . VAL A 1 113 ? 8.789 -8.112 -7.344 1.00 91.69 113 VAL A C 1
ATOM 874 O O . VAL A 1 113 ? 7.961 -8.461 -6.512 1.00 91.69 113 VAL A O 1
ATOM 877 N N . LYS A 1 114 ? 10.083 -7.925 -7.047 1.00 90.62 114 LYS A N 1
ATOM 878 C CA . LYS A 1 114 ? 10.661 -8.200 -5.723 1.00 90.62 114 LYS A CA 1
ATOM 879 C C . LYS A 1 114 ? 10.105 -7.268 -4.649 1.00 90.62 114 LYS A C 1
ATOM 881 O O . LYS A 1 114 ? 9.918 -7.683 -3.510 1.00 90.62 114 LYS A O 1
ATOM 886 N N . TYR A 1 115 ? 9.860 -6.004 -5.004 1.00 91.38 115 TYR A N 1
ATOM 887 C CA . TYR A 1 115 ? 9.268 -5.041 -4.080 1.00 91.38 115 TYR A CA 1
ATOM 888 C C . TYR A 1 115 ? 7.853 -5.473 -3.674 1.00 91.38 115 TYR A C 1
ATOM 890 O O . TYR A 1 115 ? 7.559 -5.526 -2.482 1.00 91.38 115 TYR A O 1
ATOM 898 N N . ALA A 1 116 ? 7.012 -5.842 -4.646 1.00 93.69 116 ALA A N 1
ATOM 899 C CA . ALA A 1 116 ? 5.651 -6.302 -4.387 1.00 93.69 116 ALA A CA 1
ATOM 900 C C . ALA A 1 116 ? 5.611 -7.602 -3.572 1.00 93.69 116 ALA A C 1
ATOM 902 O O . ALA A 1 116 ? 4.829 -7.698 -2.633 1.00 93.69 116 ALA A O 1
ATOM 903 N N . GLU A 1 117 ? 6.487 -8.566 -3.866 1.00 93.06 117 GLU A N 1
ATOM 904 C CA . GLU A 1 117 ? 6.605 -9.807 -3.085 1.00 93.06 117 GLU A CA 1
ATOM 905 C C . GLU A 1 117 ? 6.976 -9.529 -1.624 1.00 93.06 117 GLU A C 1
ATOM 907 O O . GLU A 1 117 ? 6.343 -10.063 -0.716 1.00 93.06 117 GLU A O 1
ATOM 912 N N . ARG A 1 118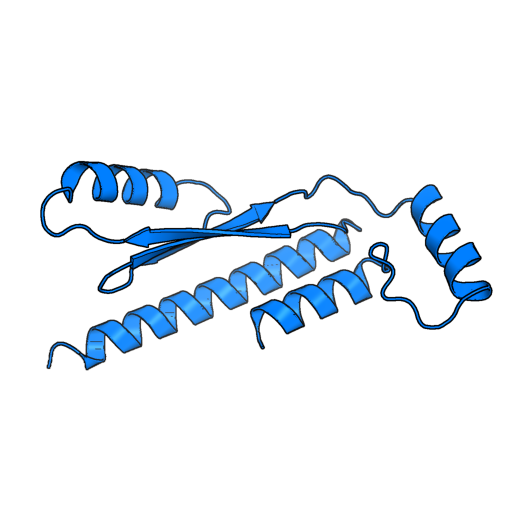 ? 7.951 -8.643 -1.383 1.00 92.44 118 ARG A N 1
ATOM 913 C CA . ARG A 1 118 ? 8.335 -8.238 -0.024 1.00 92.44 118 ARG A CA 1
ATOM 914 C C . ARG A 1 118 ? 7.201 -7.511 0.697 1.00 92.44 118 ARG A C 1
ATOM 916 O O . ARG A 1 118 ? 6.991 -7.743 1.883 1.00 92.44 118 ARG A O 1
ATOM 923 N N . PHE A 1 119 ? 6.490 -6.633 -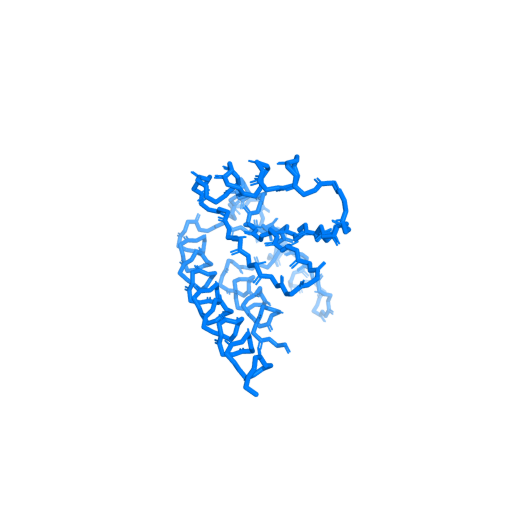0.007 1.00 93.56 119 PHE A N 1
ATOM 924 C CA . PHE A 1 119 ? 5.339 -5.922 0.541 1.00 93.56 119 PHE A CA 1
ATOM 925 C C . PHE A 1 119 ? 4.230 -6.895 0.959 1.00 93.56 119 PHE A C 1
ATOM 927 O O . PHE A 1 119 ? 3.734 -6.803 2.076 1.00 93.56 119 PHE A O 1
ATOM 934 N N . LEU A 1 120 ? 3.887 -7.864 0.106 1.00 93.12 120 LEU A N 1
ATOM 935 C CA . LEU A 1 120 ? 2.869 -8.864 0.428 1.00 93.12 120 LEU A CA 1
ATOM 936 C C . LEU A 1 120 ? 3.308 -9.786 1.560 1.00 93.12 120 LEU A C 1
ATOM 938 O O . LEU A 1 120 ? 2.520 -10.014 2.469 1.00 93.12 120 LEU A O 1
ATOM 942 N N . ALA A 1 121 ? 4.572 -10.216 1.577 1.00 92.69 121 ALA A N 1
ATOM 943 C CA . ALA A 1 121 ? 5.120 -10.998 2.683 1.00 92.69 121 ALA A CA 1
ATOM 944 C C . ALA A 1 121 ? 5.015 -10.261 4.031 1.00 92.69 121 ALA A C 1
ATOM 946 O O . ALA A 1 121 ? 4.750 -10.897 5.046 1.00 92.69 121 ALA A O 1
ATOM 947 N N . PHE A 1 122 ? 5.182 -8.933 4.041 1.00 90.94 122 PHE A N 1
ATOM 948 C CA . PHE A 1 122 ? 4.991 -8.102 5.234 1.00 90.94 122 PHE A CA 1
ATOM 949 C C . PHE A 1 122 ? 3.520 -7.985 5.662 1.00 90.94 122 PHE A C 1
ATOM 951 O O . PHE A 1 122 ? 3.242 -7.894 6.850 1.00 90.94 122 PHE A O 1
ATOM 958 N N . VAL A 1 123 ? 2.580 -7.973 4.713 1.00 88.31 123 VAL A N 1
ATOM 959 C CA . VAL A 1 123 ? 1.137 -7.877 5.002 1.00 88.31 123 VAL A CA 1
ATOM 960 C C . VAL A 1 123 ? 0.555 -9.220 5.457 1.00 88.31 123 VAL A C 1
ATOM 962 O O . VAL A 1 123 ? -0.350 -9.245 6.289 1.00 88.31 123 VAL A O 1
ATOM 965 N N . SER A 1 124 ? 1.046 -10.330 4.901 1.00 83.56 124 SER A N 1
ATOM 966 C CA . SER A 1 124 ? 0.563 -11.683 5.196 1.00 83.56 124 SER A CA 1
ATOM 967 C C . SER A 1 124 ? 1.253 -12.357 6.387 1.00 83.56 124 SER A C 1
ATOM 969 O O . SER A 1 124 ? 0.745 -13.368 6.874 1.00 83.56 124 SER A O 1
ATOM 971 N N . GLY A 1 125 ? 2.437 -11.871 6.773 1.00 70.88 125 GLY A N 1
ATOM 972 C CA . GLY A 1 125 ? 3.276 -12.428 7.843 1.00 70.88 125 GLY A CA 1
ATOM 973 C C . GLY A 1 125 ? 2.949 -11.859 9.213 1.00 70.88 125 GLY A C 1
ATOM 974 O O . GLY A 1 125 ? 3.029 -12.641 10.186 1.00 70.88 125 GLY A O 1
#

Secondary structure (DSSP, 8-state):
-HHHHHHHHHHHHHHHHHHHHHHHHHHHHHTTB-S-EEEEEEEE--SS-HHHHHHHHHHHTTSTTEEEEE-SSEEEEEEEE-TT-B--HHHHHHHHHHHHH-TT---S---HHHHHHHHHHHHH-

InterPro domains:
  IPR002498 Phosphatidylinositol-4-phosphate 4/5-kinase, core [PF01504] (56-124)
  IPR002498 Phosphatidylinositol-4-phosphate 4/5-kinase, core [PS51455] (1-125)
  IPR023610 Phosphatidylinositol-4/5-phosphate 5/4-kinase [PTHR23086] (15-124)
  IPR027483 Phosphatidylinositol-4-phosphate 4/5-kinase, C-terminal domain superfamily [G3DSA:3.30.810.10] (7-125)

Sequence (125 aa):
GWGADSRAATCASQVELIAALEQDAGFLRQCRLIDYSLLVGVHKKATESGKAAADYGRRAERSPGLHVIDGQRTIQYVSIADILTVYGIRKRFETFFLGTLWCDRDISCQPPVKYAERFLAFVSG

Radius of gyration: 18.54 Å; chains: 1; bounding box: 52×28×42 Å

pLDDT: mean 78.2, std 14.4, range [45.97, 95.44]

Foldseek 3Di:
DPPVVQVVLLVVLLVVVLVVLLVVLVVLLVQQFFPKDKDKDKDFDDPPPNPVVVVVQVVQVPDPQWRWRDHPGIIMIIGIDDSPHHCDPVLVVVCVVCVVPDPDDPDRSDGSVVRSVVVSVVSVD